Protein AF-A0A7W8JIN2-F1 (afdb_monomer)

Solvent-accessible surface area (backbone atoms only — not comparable to full-atom values): 6691 Å² total; per-residue (Å²): 111,58,74,78,51,90,98,34,70,50,82,86,83,80,68,86,78,48,49,77,40,53,88,78,81,80,54,72,40,82,50,73,76,66,61,50,74,51,78,45,79,50,92,79,25,33,39,38,48,55,34,50,24,69,40,42,78,65,46,36,69,31,57,34,29,38,58,51,68,66,68,71,42,90,82,52,66,54,78,45,64,57,35,76,51,54,79,79,43,100,54,50,90,50,47,51,73,54,73,44,74,36,71,86,81,83,127

Radius of gyration: 17.31 Å; Cα contacts (8 Å, |Δi|>4): 171; chains: 1; bounding box: 39×31×45 Å

Mean predicted aligned error: 5.85 Å

Sequence (107 aa):
MPKVEDNSYRGEIYTDQLVDEDYYGQGVFHGKLTAFSGYLRVNKSTVTTGIEGEDVVAHKKAEHYFSNQNFTNPKLTGVDIGDADRSAFKAPANTFSVTFTARENFQ

Structure (mmCIF, N/CA/C/O backbone):
data_AF-A0A7W8JIN2-F1
#
_entry.id   AF-A0A7W8JIN2-F1
#
loop_
_atom_site.group_PDB
_atom_site.id
_atom_site.type_symbol
_atom_site.label_atom_id
_atom_site.label_alt_id
_atom_site.label_comp_id
_atom_site.label_asym_id
_atom_site.label_entity_id
_atom_site.label_seq_id
_atom_site.pdbx_PDB_ins_code
_atom_site.Cartn_x
_atom_site.Cartn_y
_atom_site.Cartn_z
_atom_site.occupancy
_atom_site.B_iso_or_equiv
_atom_site.auth_seq_id
_atom_site.auth_comp_id
_atom_site.auth_asym_id
_atom_site.auth_atom_id
_atom_site.pdbx_PDB_model_num
ATOM 1 N N . MET A 1 1 ? 8.347 1.084 11.954 1.00 73.69 1 MET A N 1
ATOM 2 C CA . MET A 1 1 ? 8.044 -0.347 11.743 1.00 73.69 1 MET A CA 1
ATOM 3 C C . MET A 1 1 ? 9.342 -1.133 11.740 1.00 73.69 1 MET A C 1
ATOM 5 O O . MET A 1 1 ? 10.204 -0.801 10.927 1.00 73.69 1 MET A O 1
ATOM 9 N N . PRO A 1 2 ? 9.536 -2.102 12.649 1.00 86.38 2 PRO A N 1
ATOM 10 C CA . PRO A 1 2 ? 10.694 -2.990 12.602 1.00 86.38 2 PRO A CA 1
ATOM 11 C C . PRO A 1 2 ? 10.703 -3.840 11.324 1.00 86.38 2 PRO A C 1
ATOM 13 O O . PRO A 1 2 ? 9.657 -4.293 10.849 1.00 86.38 2 PRO A O 1
ATOM 16 N N . LYS A 1 3 ? 11.906 -4.058 10.782 1.00 89.88 3 LYS A N 1
ATOM 17 C CA . LYS A 1 3 ? 12.156 -5.071 9.752 1.00 89.88 3 LYS A CA 1
ATOM 18 C C . LYS A 1 3 ? 12.045 -6.448 10.410 1.00 89.88 3 LYS A C 1
ATOM 20 O O . LYS A 1 3 ? 12.654 -6.659 11.456 1.00 89.88 3 LYS A O 1
ATOM 25 N N . VAL A 1 4 ? 11.277 -7.354 9.813 1.00 91.69 4 VAL A N 1
ATOM 26 C CA . VAL A 1 4 ? 11.098 -8.731 10.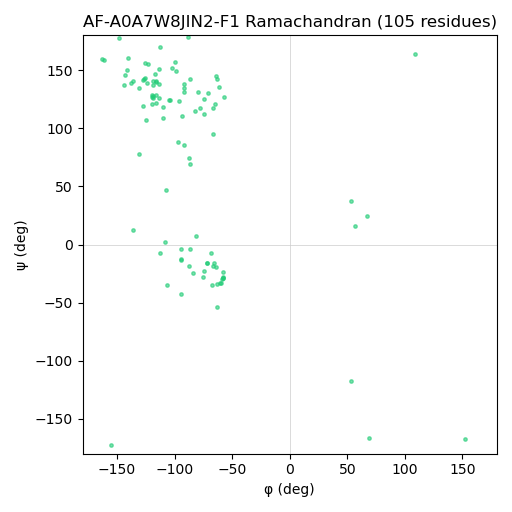314 1.00 91.69 4 VAL A CA 1
ATOM 27 C C . VAL A 1 4 ? 11.834 -9.753 9.452 1.00 91.69 4 VAL A C 1
ATOM 29 O O . VAL A 1 4 ? 12.393 -10.702 9.984 1.00 91.69 4 VAL A O 1
ATOM 32 N N . GLU A 1 5 ? 11.899 -9.513 8.143 1.00 90.94 5 GLU A N 1
ATOM 33 C CA . GLU A 1 5 ? 12.638 -10.311 7.158 1.00 90.94 5 GLU A CA 1
ATOM 34 C C . GLU A 1 5 ? 13.139 -9.384 6.041 1.00 90.94 5 GLU A C 1
ATOM 36 O O . GLU A 1 5 ? 12.865 -8.177 6.044 1.00 90.94 5 GLU A O 1
ATOM 41 N N . ASP A 1 6 ? 13.875 -9.916 5.067 1.00 90.12 6 ASP A N 1
ATOM 42 C CA . ASP A 1 6 ? 14.260 -9.140 3.889 1.00 90.12 6 ASP A CA 1
ATOM 43 C C . ASP A 1 6 ? 13.031 -8.577 3.165 1.00 90.12 6 ASP A C 1
ATOM 45 O O . ASP A 1 6 ? 12.074 -9.283 2.862 1.00 90.12 6 ASP A O 1
ATOM 49 N N . ASN A 1 7 ? 13.049 -7.257 2.947 1.00 88.38 7 ASN A N 1
ATOM 50 C CA . ASN A 1 7 ? 11.960 -6.467 2.361 1.00 88.38 7 ASN A CA 1
ATOM 51 C C . ASN A 1 7 ? 10.599 -6.565 3.079 1.00 88.38 7 ASN A C 1
ATOM 53 O O . ASN A 1 7 ? 9.593 -6.130 2.524 1.00 88.38 7 ASN A O 1
ATOM 57 N N . SER A 1 8 ? 10.565 -7.069 4.316 1.00 90.88 8 SER A N 1
ATOM 58 C CA . SER A 1 8 ? 9.336 -7.219 5.098 1.00 90.88 8 SER A CA 1
ATOM 59 C C . SER A 1 8 ? 9.396 -6.412 6.387 1.00 90.88 8 SER A C 1
ATOM 61 O O . SER A 1 8 ? 10.328 -6.532 7.188 1.00 90.88 8 SER A O 1
ATOM 63 N N . TYR A 1 9 ? 8.359 -5.612 6.608 1.00 90.31 9 TYR A N 1
ATOM 64 C CA . TYR A 1 9 ? 8.212 -4.740 7.767 1.00 90.31 9 TYR A CA 1
ATOM 65 C C . TYR A 1 9 ? 6.874 -5.020 8.435 1.00 90.31 9 TYR A C 1
ATOM 67 O O . TYR A 1 9 ? 5.880 -5.269 7.755 1.00 90.31 9 TYR A O 1
ATOM 75 N N . ARG A 1 10 ? 6.846 -4.972 9.767 1.00 90.62 10 ARG A N 1
ATOM 76 C CA . ARG A 1 10 ? 5.619 -5.173 10.542 1.00 90.62 10 ARG A CA 1
ATOM 77 C C . ARG A 1 10 ? 5.301 -3.931 11.362 1.00 90.62 10 ARG A C 1
ATOM 79 O O . ARG A 1 10 ? 6.197 -3.291 11.911 1.00 90.62 10 ARG A O 1
ATOM 86 N N . GLY A 1 11 ? 4.022 -3.600 11.442 1.00 87.75 11 GLY A N 1
ATOM 87 C CA . GLY A 1 11 ? 3.478 -2.662 12.414 1.00 87.75 11 GLY A CA 1
ATOM 88 C C . GLY A 1 11 ? 2.143 -3.178 12.920 1.00 87.75 11 GLY A C 1
ATOM 89 O O . GLY A 1 11 ? 1.527 -4.030 12.283 1.00 87.75 11 GLY A O 1
ATOM 90 N N . GLU A 1 12 ? 1.735 -2.667 14.070 1.00 88.75 12 GLU A N 1
ATOM 91 C CA . GLU A 1 12 ? 0.462 -2.982 14.707 1.00 88.75 12 GLU A CA 1
ATOM 92 C C . GLU A 1 12 ? -0.369 -1.705 14.761 1.00 88.75 12 GLU A C 1
ATOM 94 O O . GLU A 1 12 ? 0.171 -0.618 14.989 1.00 88.75 12 GLU A O 1
ATOM 99 N N . ILE A 1 13 ? -1.669 -1.842 14.521 1.00 83.81 13 ILE A N 1
ATOM 100 C CA . ILE A 1 13 ? -2.650 -0.775 14.693 1.00 83.81 13 ILE A CA 1
ATOM 101 C C . ILE A 1 13 ? -3.752 -1.290 15.613 1.00 83.81 13 ILE A C 1
ATOM 103 O O . ILE A 1 13 ? -4.120 -2.460 15.544 1.00 83.81 13 ILE A O 1
ATOM 107 N N . TYR A 1 14 ? -4.268 -0.407 16.458 1.00 84.06 14 TYR A N 1
ATOM 108 C CA . TYR A 1 14 ? -5.340 -0.697 17.401 1.00 84.06 14 TYR A CA 1
ATOM 109 C C . TYR A 1 14 ? -6.586 0.049 16.922 1.00 84.06 14 TYR A C 1
ATOM 111 O O . TYR A 1 14 ? -6.604 1.280 16.902 1.00 84.06 14 TYR A O 1
ATOM 119 N N . THR A 1 15 ? -7.580 -0.688 16.422 1.00 79.12 15 THR A N 1
ATOM 120 C CA . THR A 1 15 ? -8.826 -0.118 15.874 1.00 79.12 15 THR A CA 1
ATOM 121 C C . THR A 1 15 ? -9.953 -0.063 16.901 1.00 79.12 15 THR A C 1
ATOM 123 O O . THR A 1 15 ? -10.950 0.609 16.671 1.00 79.12 15 THR A O 1
ATOM 126 N N . ASP A 1 16 ? -9.791 -0.746 18.030 1.00 77.56 16 ASP A N 1
ATOM 127 C CA . ASP A 1 16 ? -10.708 -0.781 19.173 1.00 77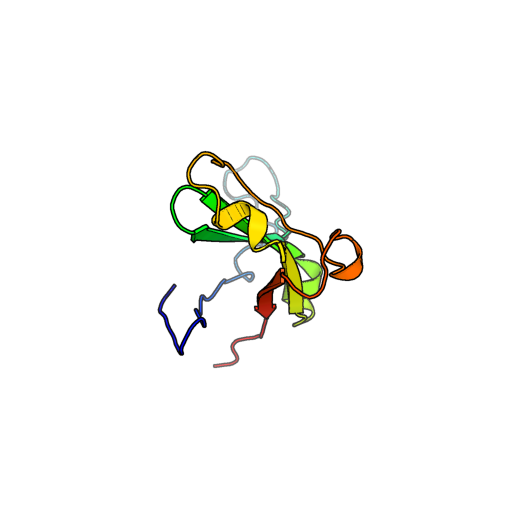.56 16 ASP A CA 1
ATOM 128 C C . ASP A 1 16 ? -10.841 0.567 19.896 1.00 77.56 16 ASP A C 1
ATOM 130 O O . ASP A 1 16 ? -11.803 0.771 20.627 1.00 77.56 16 ASP A O 1
ATOM 134 N N . GLN A 1 17 ? -9.918 1.504 19.664 1.00 72.62 17 GLN A N 1
ATOM 135 C CA . GLN A 1 17 ? -10.016 2.879 20.164 1.00 72.62 17 GLN A CA 1
ATOM 136 C C . GLN A 1 17 ? -10.810 3.821 19.245 1.00 72.62 17 GLN A C 1
ATOM 138 O O . GLN A 1 17 ? -11.016 4.979 19.596 1.00 72.62 17 GLN A O 1
ATOM 143 N N . LEU A 1 18 ? -11.262 3.356 18.075 1.00 77.06 18 LEU A N 1
ATOM 144 C CA . LEU A 1 18 ? -12.152 4.115 17.192 1.00 77.06 18 LEU A CA 1
ATOM 145 C C . LEU A 1 18 ? -13.606 3.867 17.611 1.00 77.06 18 LEU A C 1
ATOM 147 O O . LEU A 1 18 ? -14.345 3.171 16.919 1.00 77.06 18 LEU A O 1
ATOM 151 N N . VAL A 1 19 ? -13.986 4.383 18.780 1.00 76.19 19 VAL A N 1
ATOM 152 C CA . VAL A 1 19 ? -15.335 4.221 19.336 1.00 76.19 19 VAL A CA 1
ATOM 153 C C . VAL A 1 19 ? -16.176 5.474 19.149 1.00 76.19 19 VAL A C 1
ATOM 155 O O . VAL A 1 19 ? -15.665 6.593 19.094 1.00 76.19 19 VAL A O 1
ATOM 158 N N . ASP A 1 20 ? -17.485 5.253 19.073 1.00 81.12 20 ASP A N 1
ATOM 159 C CA . ASP A 1 20 ? -18.491 6.304 19.092 1.00 81.12 20 ASP A CA 1
ATOM 160 C C . ASP A 1 20 ? -18.504 6.984 20.466 1.00 81.12 20 ASP A C 1
ATOM 162 O O . ASP A 1 20 ? -19.148 6.502 21.399 1.00 81.12 20 ASP A O 1
ATOM 166 N N . GLU A 1 21 ? -17.782 8.095 20.611 1.00 76.81 21 GLU A N 1
ATOM 167 C CA . GLU A 1 21 ? -17.659 8.800 21.890 1.00 76.81 21 GLU A CA 1
ATOM 168 C C . GLU A 1 21 ? -17.628 10.323 21.715 1.00 76.81 21 GLU A C 1
ATOM 170 O O . GLU A 1 21 ? -17.110 10.862 20.735 1.00 76.81 21 GLU A O 1
ATOM 175 N N . ASP A 1 22 ? -18.204 11.042 22.680 1.00 79.19 22 ASP A N 1
ATOM 176 C CA . ASP A 1 22 ? -18.130 12.501 22.753 1.00 79.19 22 ASP A CA 1
ATOM 177 C C . ASP A 1 22 ? -16.864 12.934 23.509 1.00 79.19 22 ASP A C 1
ATOM 1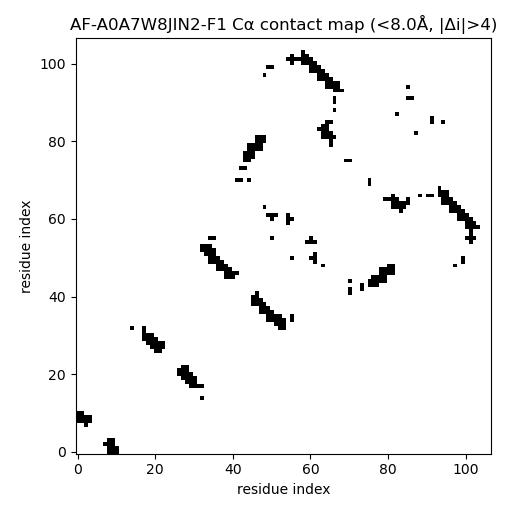79 O O . ASP A 1 22 ? -16.907 13.353 24.667 1.00 79.19 22 ASP A O 1
ATOM 183 N N . TYR A 1 23 ? -15.712 12.806 22.845 1.00 73.31 23 TYR A N 1
ATOM 184 C CA . TYR A 1 23 ? -14.391 13.043 23.442 1.00 73.31 23 TYR A CA 1
ATOM 185 C C . TYR A 1 23 ? -14.191 14.456 24.019 1.00 73.31 23 TYR A C 1
ATOM 187 O O . TYR A 1 23 ? -13.334 14.648 24.882 1.00 73.31 23 TYR A O 1
ATOM 195 N N . TYR A 1 24 ? -14.945 15.455 23.544 1.00 80.31 24 TYR A N 1
ATOM 196 C CA . TYR A 1 24 ? -14.716 16.870 23.874 1.00 80.31 24 TYR A CA 1
ATOM 197 C C . TYR A 1 24 ? -15.991 17.664 24.207 1.00 80.31 24 TYR A C 1
ATOM 199 O O . TYR A 1 24 ? -15.940 18.895 24.256 1.00 80.31 24 TYR A O 1
ATOM 207 N N . GLY A 1 25 ? -17.132 17.003 24.426 1.00 78.75 25 GLY A N 1
ATOM 208 C CA . GLY A 1 25 ? -18.424 17.674 24.629 1.00 78.75 25 GLY A CA 1
ATOM 209 C C . GLY A 1 25 ? -18.938 18.397 23.376 1.00 78.75 25 GLY A C 1
ATOM 210 O O . GLY A 1 25 ? -19.660 19.388 23.485 1.00 78.75 25 GLY A O 1
ATOM 211 N N . GLN A 1 26 ? -18.494 17.962 22.193 1.00 81.75 26 GLN A N 1
ATOM 212 C CA . GLN A 1 26 ? -18.787 18.552 20.878 1.00 81.75 26 GLN A CA 1
ATOM 213 C C . GLN A 1 26 ? -19.749 17.669 20.057 1.00 81.75 26 GLN A C 1
ATOM 215 O O . GLN A 1 26 ? -20.072 18.010 18.918 1.00 81.75 26 GLN A O 1
ATOM 220 N N . GLY A 1 27 ? -20.220 16.556 20.629 1.00 81.38 27 GLY A N 1
ATOM 221 C CA . GLY A 1 27 ? -21.041 15.549 19.962 1.00 81.38 27 GLY A CA 1
ATOM 222 C C . GLY A 1 27 ? -20.282 14.245 19.707 1.00 81.38 27 GLY A C 1
ATOM 223 O O . GLY A 1 27 ? -19.057 14.191 19.773 1.00 81.38 27 GLY A O 1
ATOM 224 N N . VAL A 1 28 ? -21.031 13.176 19.421 1.00 84.69 28 VAL A N 1
ATOM 225 C CA . VAL A 1 28 ? -20.480 11.826 19.223 1.00 84.69 28 VAL A CA 1
ATOM 226 C C . VAL A 1 28 ? -19.586 11.790 17.980 1.00 84.69 28 VAL A C 1
ATOM 228 O O . VAL A 1 28 ? -20.038 12.074 16.867 1.00 84.69 28 VAL A O 1
ATOM 231 N N . PHE A 1 29 ? -18.318 11.423 18.161 1.00 83.31 29 PHE A N 1
ATOM 232 C CA . PHE A 1 29 ? -17.406 11.131 17.063 1.00 83.31 29 PHE A CA 1
ATOM 233 C C . PHE A 1 29 ? -17.625 9.701 16.576 1.00 83.31 29 PHE A C 1
ATOM 235 O O . PHE A 1 29 ? -17.326 8.769 17.305 1.00 83.31 29 PHE A O 1
ATOM 242 N N 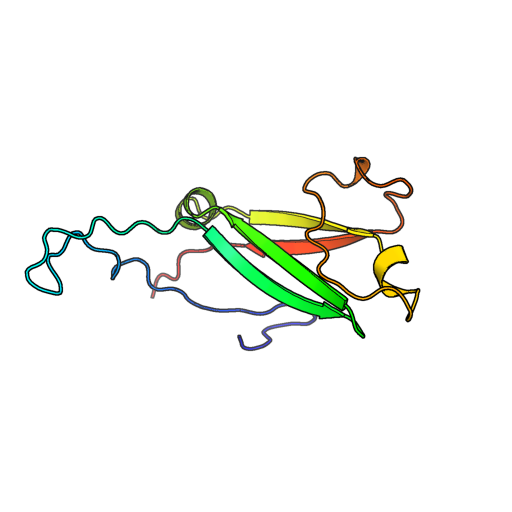. HIS A 1 30 ? -18.080 9.525 15.335 1.00 82.75 30 HIS A N 1
ATOM 243 C CA . HIS A 1 30 ? -18.224 8.205 14.715 1.00 82.75 30 HIS A CA 1
ATOM 244 C C . HIS A 1 30 ? -16.955 7.809 13.943 1.00 82.75 30 HIS A C 1
ATOM 246 O O . HIS A 1 30 ? -16.831 8.068 12.742 1.00 82.75 30 HIS A O 1
ATOM 252 N N . GLY A 1 31 ? -15.977 7.229 14.640 1.00 79.56 31 GLY A N 1
ATOM 253 C CA . GLY A 1 31 ? -14.683 6.853 14.066 1.00 79.56 31 GLY A CA 1
ATOM 254 C C . GLY A 1 31 ? -14.717 5.543 13.278 1.00 79.56 31 GLY A C 1
ATOM 255 O O . GLY A 1 31 ? -15.159 4.520 13.782 1.00 79.56 31 GLY A O 1
ATOM 256 N N . LYS A 1 32 ? -14.172 5.531 12.055 1.00 85.44 32 LYS A N 1
ATOM 257 C CA . LYS A 1 32 ? -13.912 4.297 11.289 1.00 85.44 32 LYS A CA 1
ATOM 258 C C . LYS A 1 32 ? -12.531 4.364 10.641 1.00 85.44 32 LYS A C 1
ATOM 260 O O . LYS A 1 32 ? -12.142 5.406 10.115 1.00 85.44 32 LYS A O 1
ATOM 265 N N . LEU A 1 33 ? -11.809 3.240 10.627 1.00 87.56 33 LEU A N 1
ATOM 266 C CA . LEU A 1 33 ? -10.593 3.100 9.824 1.00 87.56 33 LEU A CA 1
ATOM 267 C C . LEU A 1 33 ? -10.963 3.141 8.336 1.00 87.56 33 LEU A C 1
ATOM 269 O O . LEU A 1 33 ? -11.678 2.266 7.847 1.00 87.56 33 LEU A O 1
ATOM 273 N N . THR A 1 34 ? -10.469 4.146 7.616 1.00 90.88 34 THR A N 1
ATOM 274 C CA . THR A 1 34 ? -10.748 4.320 6.183 1.00 90.88 34 THR A CA 1
ATOM 275 C C . THR A 1 34 ? -9.680 3.695 5.301 1.00 90.88 34 THR A C 1
ATOM 277 O O . THR A 1 34 ? -10.030 3.020 4.345 1.00 90.88 34 THR A O 1
ATOM 280 N N . ALA A 1 35 ? -8.400 3.863 5.634 1.00 91.88 35 ALA A N 1
ATOM 281 C CA . ALA A 1 35 ? -7.283 3.244 4.931 1.00 91.88 35 ALA A CA 1
ATOM 282 C C . ALA A 1 35 ? -6.021 3.243 5.802 1.00 91.88 35 ALA A C 1
ATOM 284 O O . ALA A 1 35 ? -5.858 4.072 6.700 1.00 91.88 35 ALA A O 1
ATOM 285 N N . PHE A 1 36 ? -5.091 2.347 5.485 1.00 91.44 36 PHE A N 1
ATOM 286 C CA . PHE A 1 36 ? -3.729 2.369 6.004 1.00 91.44 36 PHE A CA 1
ATOM 287 C C . PHE A 1 36 ? -2.750 2.587 4.850 1.00 91.44 36 PHE A C 1
ATOM 289 O O . PHE A 1 36 ? -2.723 1.792 3.917 1.00 91.44 36 PHE A O 1
ATOM 296 N N . SER A 1 37 ? -1.939 3.647 4.908 1.00 91.56 37 SER A N 1
ATOM 297 C CA . SER A 1 37 ? -0.952 3.979 3.869 1.00 91.56 37 SER A CA 1
ATOM 298 C C . SER A 1 37 ? 0.475 3.91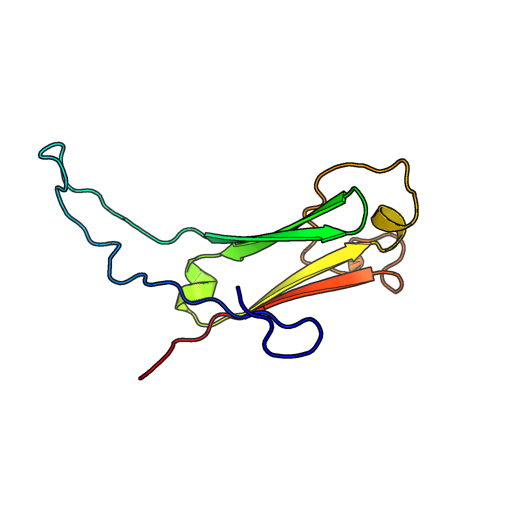2 4.403 1.00 91.56 37 SER A C 1
ATOM 300 O O . SER A 1 37 ? 0.764 4.365 5.510 1.00 91.56 37 SER A O 1
ATOM 302 N N . GLY A 1 38 ? 1.386 3.385 3.591 1.00 89.38 38 GLY A N 1
ATOM 303 C CA . GLY A 1 38 ? 2.822 3.412 3.833 1.00 89.38 38 GLY A CA 1
ATOM 304 C C . GLY A 1 38 ? 3.554 4.274 2.810 1.00 89.38 38 GLY A C 1
ATOM 305 O O . GLY A 1 38 ? 3.150 4.399 1.654 1.00 89.38 38 GLY A O 1
ATOM 306 N N . TYR A 1 39 ? 4.671 4.847 3.253 1.00 91.25 39 TYR A N 1
ATOM 307 C CA . TYR A 1 39 ? 5.575 5.641 2.429 1.00 91.25 39 TYR A CA 1
ATOM 308 C C . TYR A 1 39 ? 6.951 4.984 2.437 1.00 91.25 39 TYR A C 1
ATOM 310 O O . TYR A 1 39 ? 7.559 4.818 3.496 1.00 91.25 39 TYR A O 1
ATOM 318 N N . LEU A 1 40 ? 7.453 4.620 1.260 1.00 88.62 40 LEU A N 1
ATOM 319 C CA . LEU A 1 40 ? 8.776 4.034 1.081 1.00 88.62 40 LEU A CA 1
ATOM 320 C C . LEU A 1 40 ? 9.657 4.997 0.290 1.00 88.62 40 LEU A C 1
ATOM 322 O O . LEU A 1 40 ? 9.224 5.606 -0.685 1.00 88.62 40 LEU A O 1
ATOM 326 N N . ARG A 1 41 ? 10.916 5.140 0.700 1.00 88.31 41 ARG A N 1
ATOM 327 C CA . ARG A 1 41 ? 11.893 5.980 0.002 1.00 88.31 41 ARG A CA 1
ATOM 328 C C . ARG A 1 41 ? 12.722 5.109 -0.938 1.00 88.31 41 ARG A C 1
ATOM 330 O O . ARG A 1 41 ? 13.374 4.174 -0.483 1.00 88.31 41 ARG A O 1
ATOM 337 N N . VAL A 1 42 ? 12.742 5.448 -2.224 1.00 84.81 42 VAL A N 1
ATOM 338 C CA . VAL A 1 42 ? 13.598 4.802 -3.228 1.00 84.81 42 VAL A CA 1
ATOM 339 C C . VAL A 1 42 ? 14.422 5.893 -3.903 1.00 84.81 42 VAL A C 1
ATOM 341 O O . VAL A 1 42 ? 13.899 6.705 -4.667 1.00 84.81 42 VAL A O 1
ATOM 344 N N . ASN A 1 43 ? 15.721 5.950 -3.600 1.00 83.25 43 ASN A N 1
ATOM 345 C CA . ASN A 1 43 ? 16.602 7.049 -4.007 1.00 83.25 43 ASN A CA 1
ATOM 346 C C . ASN A 1 43 ? 16.027 8.425 -3.593 1.00 83.25 43 ASN A C 1
ATOM 348 O O . ASN A 1 43 ? 15.869 8.713 -2.405 1.00 83.25 43 ASN A O 1
ATOM 352 N N . LYS A 1 44 ? 15.719 9.291 -4.570 1.00 83.75 44 LYS A N 1
ATOM 353 C CA . LYS A 1 44 ? 15.114 10.619 -4.359 1.00 83.75 44 LYS A CA 1
ATOM 354 C C . LYS A 1 44 ? 13.584 10.620 -4.476 1.00 83.75 44 LYS A C 1
ATOM 356 O O . LYS A 1 44 ? 12.965 11.655 -4.215 1.00 83.75 44 LYS A O 1
ATOM 361 N N . SER A 1 45 ? 12.992 9.485 -4.827 1.00 86.12 45 SER A N 1
ATOM 362 C CA . SER A 1 45 ? 11.555 9.315 -5.025 1.00 86.12 45 SER A CA 1
ATOM 363 C C . SER A 1 45 ? 10.905 8.684 -3.798 1.00 86.12 45 SER A C 1
ATOM 365 O O . SER A 1 45 ? 11.558 8.026 -2.982 1.00 86.12 45 SER A O 1
ATOM 367 N N . THR A 1 46 ? 9.604 8.906 -3.664 1.00 90.06 46 THR A N 1
ATOM 368 C CA . THR A 1 46 ? 8.773 8.281 -2.641 1.00 90.06 46 THR A CA 1
ATOM 369 C C . THR A 1 46 ? 7.741 7.408 -3.335 1.00 90.06 46 THR A C 1
ATOM 371 O O . THR A 1 46 ? 7.048 7.863 -4.235 1.00 90.06 46 THR A O 1
ATOM 374 N N . VAL A 1 47 ? 7.642 6.160 -2.910 1.00 91.31 47 VAL A N 1
ATOM 375 C CA . VAL A 1 47 ? 6.528 5.273 -3.225 1.00 91.31 47 VAL A CA 1
ATOM 376 C C . VAL A 1 47 ? 5.495 5.429 -2.118 1.00 91.31 47 VAL A C 1
ATOM 378 O O . VAL A 1 47 ? 5.852 5.378 -0.939 1.00 91.31 47 VAL A O 1
ATOM 381 N N . THR A 1 48 ? 4.233 5.624 -2.477 1.00 92.12 48 THR A N 1
ATOM 382 C CA . THR A 1 48 ? 3.115 5.577 -1.536 1.00 92.12 48 THR A CA 1
ATOM 383 C C . THR A 1 48 ? 2.092 4.561 -2.010 1.00 92.12 48 THR A C 1
ATOM 385 O O . THR A 1 48 ? 1.851 4.404 -3.199 1.00 92.12 48 THR A O 1
ATOM 388 N N . THR A 1 49 ? 1.556 3.802 -1.074 1.00 92.69 49 THR A N 1
ATOM 389 C CA . THR A 1 49 ? 0.612 2.716 -1.334 1.00 92.69 49 THR A CA 1
ATOM 390 C C . THR A 1 49 ? -0.078 2.388 -0.023 1.00 92.69 49 THR A C 1
ATOM 392 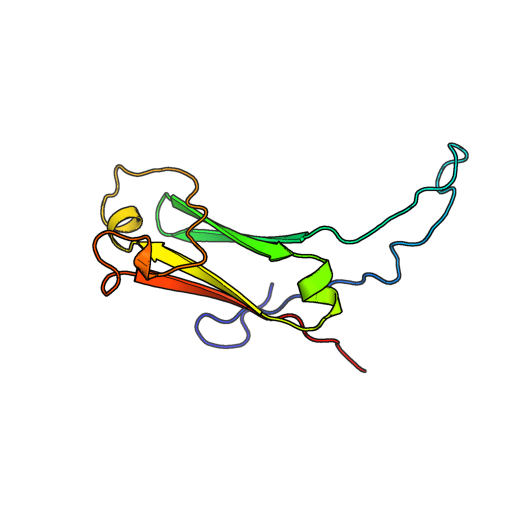O O . THR A 1 49 ? 0.433 2.725 1.049 1.00 92.69 49 THR A O 1
ATOM 395 N N . GLY A 1 50 ? -1.238 1.753 -0.093 1.00 93.19 50 GLY A N 1
ATOM 396 C CA . GLY A 1 50 ? -1.992 1.402 1.089 1.00 93.19 50 GLY A CA 1
ATOM 397 C C . GLY A 1 50 ? -2.920 0.224 0.881 1.00 93.19 50 GLY A C 1
ATOM 398 O O . GLY A 1 50 ? -2.900 -0.447 -0.149 1.00 93.19 50 GLY A O 1
ATOM 399 N N . ILE A 1 51 ? -3.721 -0.004 1.909 1.00 94.38 51 ILE A N 1
ATOM 400 C CA . ILE A 1 51 ? -4.808 -0.969 1.962 1.00 94.38 51 ILE A CA 1
ATOM 401 C C . ILE A 1 51 ? -6.046 -0.254 2.502 1.00 94.38 51 ILE A C 1
ATOM 403 O O . ILE A 1 51 ? -5.960 0.509 3.470 1.00 94.38 51 ILE A O 1
ATOM 407 N N . GLU A 1 52 ? -7.187 -0.483 1.861 1.00 94.12 52 GLU A N 1
ATOM 408 C CA . GLU A 1 52 ? -8.469 0.071 2.292 1.00 94.12 52 GLU A CA 1
ATOM 409 C C . GLU A 1 52 ? -8.860 -0.490 3.663 1.00 94.12 52 GLU A C 1
ATOM 411 O O . GLU A 1 52 ? -8.593 -1.649 3.980 1.00 94.12 52 GLU A O 1
ATOM 416 N N . GLY A 1 53 ? -9.515 0.316 4.496 1.00 92.38 53 GLY A N 1
ATOM 417 C CA . GLY A 1 53 ? -9.855 -0.055 5.872 1.00 92.38 53 GLY A CA 1
ATOM 418 C C . GLY A 1 53 ? -10.757 -1.286 5.951 1.00 92.38 53 GLY A C 1
ATOM 419 O O . GLY A 1 53 ? -10.603 -2.114 6.845 1.00 92.38 53 GLY A O 1
ATOM 420 N N . GLU A 1 54 ? -11.642 -1.466 4.973 1.00 91.88 54 GLU A N 1
ATOM 421 C CA . GLU A 1 54 ? -12.495 -2.657 4.874 1.00 91.88 54 GLU A CA 1
ATOM 422 C C . GLU A 1 54 ? -11.686 -3.917 4.562 1.00 91.88 54 GLU A C 1
ATOM 424 O O . GLU A 1 54 ? -11.976 -4.989 5.088 1.00 91.88 54 GLU A O 1
ATOM 429 N N . ASP A 1 55 ? -10.629 -3.783 3.763 1.00 93.19 55 ASP A N 1
ATOM 430 C CA . ASP A 1 55 ? -9.707 -4.872 3.461 1.00 93.19 55 ASP A CA 1
ATOM 431 C C . ASP A 1 55 ? -8.766 -5.164 4.632 1.00 93.19 55 ASP A C 1
ATOM 433 O O . ASP A 1 55 ? -8.375 -6.315 4.820 1.00 93.19 55 ASP A O 1
ATOM 437 N N . VAL A 1 56 ? -8.459 -4.164 5.466 1.00 91.00 56 VAL A N 1
ATOM 438 C CA . VAL A 1 56 ? -7.762 -4.383 6.740 1.00 91.00 56 VAL A CA 1
ATOM 439 C C . VAL A 1 56 ? -8.607 -5.246 7.672 1.00 91.00 56 VAL A C 1
ATOM 441 O O . VAL A 1 56 ? -8.133 -6.288 8.125 1.00 91.00 56 VAL A O 1
ATOM 444 N N . VAL A 1 57 ? -9.860 -4.845 7.912 1.00 87.56 57 VAL A N 1
ATOM 445 C CA . VAL A 1 57 ? -10.800 -5.569 8.789 1.00 87.56 57 VAL A CA 1
ATOM 446 C C . VAL A 1 57 ? -11.119 -6.960 8.238 1.00 87.56 57 VAL A C 1
ATOM 448 O O . VAL A 1 57 ? -11.275 -7.911 8.992 1.00 87.56 57 VAL A O 1
ATOM 451 N N . ALA A 1 58 ? -11.169 -7.114 6.914 1.00 90.44 58 ALA A N 1
ATOM 452 C CA . ALA A 1 58 ? -11.382 -8.407 6.269 1.00 90.44 58 ALA A CA 1
ATOM 453 C C . ALA A 1 58 ? -10.104 -9.266 6.143 1.00 90.44 58 ALA A C 1
ATOM 455 O O . ALA A 1 58 ? -10.139 -10.297 5.468 1.00 90.44 58 ALA A O 1
ATOM 456 N N . HIS A 1 59 ? -8.980 -8.851 6.742 1.00 90.81 59 HIS A N 1
ATOM 457 C CA . HIS A 1 59 ? -7.678 -9.539 6.690 1.00 90.81 59 HIS A CA 1
ATOM 458 C C . HIS A 1 59 ? -7.196 -9.851 5.272 1.00 90.81 59 HIS A C 1
ATOM 460 O O . HIS A 1 59 ? -6.622 -10.909 4.989 1.00 90.81 59 HIS A O 1
ATOM 466 N N . LYS A 1 60 ? -7.459 -8.929 4.349 1.00 93.06 60 LYS A N 1
ATOM 467 C CA . LYS A 1 60 ? -7.037 -9.048 2.961 1.00 93.06 60 LYS A CA 1
ATOM 468 C C . LYS A 1 60 ? -5.642 -8.468 2.760 1.00 93.06 60 LYS A C 1
ATOM 470 O O . LYS A 1 60 ? -4.963 -7.980 3.669 1.00 93.06 60 LYS A O 1
ATOM 475 N N . LYS A 1 61 ? -5.203 -8.573 1.512 1.00 94.38 61 LYS A N 1
ATOM 476 C CA . LYS A 1 61 ? -3.976 -7.976 1.010 1.00 94.38 61 LYS A CA 1
ATOM 477 C C . LYS A 1 61 ? -4.298 -6.957 -0.073 1.00 94.38 61 LYS A C 1
ATOM 479 O O . LYS A 1 61 ? -5.217 -7.179 -0.857 1.00 94.38 61 LYS A O 1
ATOM 484 N N . ALA A 1 62 ? -3.488 -5.913 -0.146 1.00 95.31 62 ALA A N 1
ATOM 485 C CA . ALA A 1 62 ? -3.460 -4.981 -1.263 1.00 95.31 62 ALA A CA 1
ATOM 486 C C . ALA A 1 62 ? -2.066 -5.032 -1.886 1.00 95.31 62 ALA A C 1
ATOM 488 O O . ALA A 1 62 ? -1.066 -4.922 -1.175 1.00 95.31 62 ALA A O 1
ATOM 489 N N . GLU A 1 63 ? -1.992 -5.241 -3.196 1.00 96.31 63 GLU A N 1
ATOM 490 C CA . GLU A 1 63 ? -0.740 -5.234 -3.946 1.00 96.31 63 GLU A CA 1
ATOM 491 C C . GLU A 1 63 ? -0.801 -4.118 -4.983 1.00 96.31 63 GLU A C 1
ATOM 493 O O . GLU A 1 63 ? -1.730 -4.063 -5.785 1.00 96.31 63 GLU A O 1
ATOM 498 N N . HIS A 1 64 ? 0.205 -3.248 -4.966 1.00 96.50 64 HIS A N 1
ATOM 499 C CA . HIS A 1 64 ? 0.381 -2.215 -5.977 1.00 96.50 64 HIS A CA 1
ATOM 500 C C . HIS A 1 64 ? 1.707 -2.432 -6.698 1.00 96.50 64 HIS A C 1
ATOM 502 O O . HIS A 1 64 ? 2.728 -2.747 -6.076 1.00 96.50 64 HIS A O 1
ATOM 508 N N . TYR A 1 65 ? 1.680 -2.277 -8.016 1.00 96.88 65 TYR A N 1
ATOM 509 C CA . TYR A 1 65 ? 2.820 -2.409 -8.908 1.00 96.88 65 TYR A CA 1
ATOM 510 C C . TYR A 1 65 ? 3.395 -1.041 -9.258 1.00 96.88 65 TYR A C 1
ATOM 512 O O . TYR A 1 65 ? 2.681 -0.046 -9.347 1.00 96.88 65 TYR A O 1
ATOM 520 N N . PHE A 1 66 ? 4.703 -1.009 -9.487 1.00 94.75 66 PHE A N 1
ATOM 521 C CA . PHE A 1 66 ? 5.467 0.201 -9.760 1.00 94.75 66 PHE A CA 1
ATOM 522 C C . PHE A 1 66 ? 6.466 -0.061 -10.879 1.00 94.75 66 PHE A C 1
ATOM 524 O O . PHE A 1 66 ? 7.134 -1.097 -10.901 1.00 94.75 66 PHE A O 1
ATOM 531 N N . SER A 1 67 ? 6.620 0.892 -11.795 1.00 93.31 67 SER A N 1
ATOM 532 C CA . SER A 1 67 ? 7.606 0.790 -12.873 1.00 93.31 67 SER A CA 1
ATOM 533 C C . SER A 1 67 ? 9.017 1.037 -12.345 1.00 93.31 67 SER A C 1
ATOM 535 O O . SER A 1 67 ? 9.306 2.113 -11.822 1.00 93.31 67 SER A O 1
ATOM 537 N N . ASN A 1 68 ? 9.947 0.104 -12.579 1.00 92.06 68 ASN A N 1
ATOM 538 C CA . ASN A 1 68 ? 11.363 0.318 -12.247 1.00 92.06 68 ASN A CA 1
ATOM 539 C C . ASN A 1 68 ? 11.935 1.560 -12.951 1.00 92.06 68 ASN A C 1
ATOM 541 O O . ASN A 1 68 ? 12.834 2.220 -12.429 1.00 92.06 68 ASN A O 1
ATOM 545 N N . GLN A 1 69 ? 11.402 1.917 -14.126 1.00 88.12 69 GLN A N 1
ATOM 546 C CA . GLN A 1 69 ? 11.882 3.063 -14.902 1.00 88.12 69 GLN A CA 1
ATOM 547 C C . GLN A 1 69 ? 11.767 4.380 -14.122 1.00 88.12 69 GLN A C 1
ATOM 549 O O . GLN A 1 69 ? 12.665 5.218 -14.233 1.00 88.12 69 GLN A O 1
ATOM 554 N N . ASN A 1 70 ? 10.751 4.518 -13.262 1.00 85.00 70 ASN A N 1
ATOM 555 C CA . ASN A 1 70 ? 10.524 5.713 -12.442 1.00 85.00 70 ASN A CA 1
ATOM 556 C C . ASN A 1 70 ? 11.654 5.966 -11.426 1.00 85.00 70 ASN A C 1
ATOM 558 O O . ASN A 1 70 ? 11.828 7.093 -10.967 1.00 85.00 70 ASN A O 1
ATOM 562 N N . PHE A 1 71 ? 12.459 4.943 -11.117 1.00 85.94 71 PHE A N 1
ATOM 563 C CA . PHE A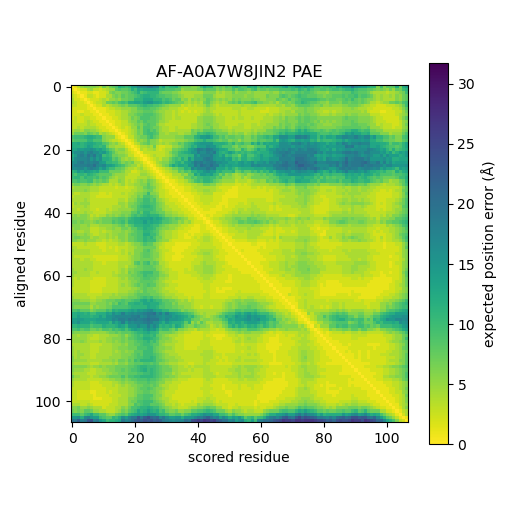 1 71 ? 13.507 4.995 -10.091 1.00 85.94 71 PHE A CA 1
ATOM 564 C C . PHE A 1 71 ? 14.931 4.903 -10.651 1.00 85.94 71 PHE A C 1
ATOM 566 O O .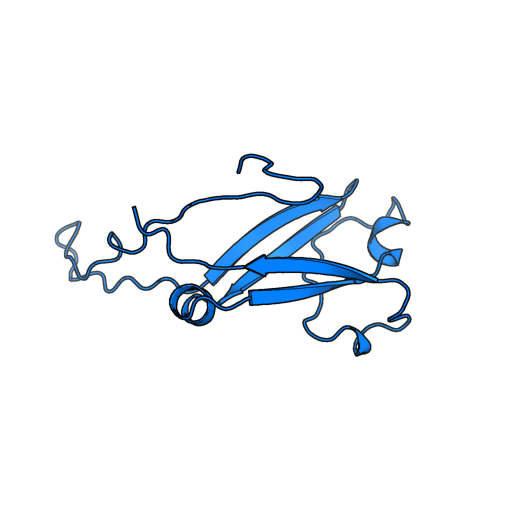 PHE A 1 71 ? 15.896 5.099 -9.911 1.00 85.94 71 PHE A O 1
ATOM 573 N N . THR A 1 72 ? 15.071 4.642 -11.955 1.00 83.88 72 THR A N 1
ATOM 574 C CA . THR A 1 72 ? 16.375 4.609 -12.647 1.00 83.88 72 THR A CA 1
ATOM 575 C C . THR A 1 72 ? 16.860 5.987 -13.091 1.00 83.88 72 THR A C 1
ATOM 577 O O . THR A 1 72 ? 18.064 6.197 -13.229 1.00 83.88 72 THR A O 1
ATOM 580 N N . ASN A 1 73 ? 15.952 6.945 -13.298 1.00 79.06 73 ASN A N 1
ATOM 581 C CA . ASN A 1 73 ? 16.317 8.299 -13.694 1.00 79.06 73 ASN A CA 1
ATOM 582 C C . ASN A 1 73 ? 16.461 9.202 -12.453 1.00 79.06 73 ASN A C 1
ATOM 584 O O . ASN A 1 73 ? 15.452 9.573 -11.857 1.00 79.06 73 ASN A O 1
ATOM 588 N N . PRO A 1 74 ? 17.678 9.647 -12.089 1.00 72.81 74 PRO A N 1
ATOM 589 C CA . PRO A 1 74 ? 17.913 10.453 -10.886 1.00 72.81 74 PRO A CA 1
ATOM 590 C C . PRO A 1 74 ? 17.312 11.867 -10.950 1.00 72.81 74 PRO A C 1
ATOM 592 O O . PRO A 1 74 ? 17.363 12.592 -9.953 1.00 72.81 74 PRO A O 1
ATOM 595 N N . LYS A 1 75 ? 16.789 12.280 -12.114 1.00 75.38 75 LYS A N 1
ATOM 596 C CA . LYS A 1 75 ? 16.059 13.542 -12.303 1.00 75.38 75 LYS A CA 1
ATOM 597 C C . LYS A 1 75 ? 14.566 13.413 -12.007 1.00 75.38 75 LYS A C 1
ATOM 599 O O . LYS A 1 75 ? 13.916 14.436 -11.818 1.00 75.38 75 LYS A O 1
ATOM 604 N N . LEU A 1 76 ? 14.022 12.194 -11.990 1.00 70.12 76 LEU A N 1
ATOM 605 C CA . LEU A 1 76 ? 12.646 11.968 -11.573 1.00 70.12 76 LEU A CA 1
ATOM 606 C C . LEU A 1 76 ? 12.600 12.021 -10.048 1.00 70.12 76 LEU A C 1
ATOM 608 O O . LEU A 1 76 ? 13.246 11.243 -9.351 1.00 70.12 76 LEU A O 1
ATOM 612 N N . THR A 1 77 ? 11.855 12.996 -9.546 1.00 75.94 77 THR A N 1
ATOM 613 C CA . THR A 1 77 ? 11.562 13.188 -8.129 1.00 75.94 77 THR A CA 1
ATOM 614 C C . THR A 1 77 ? 10.058 13.310 -7.982 1.00 75.94 77 THR A C 1
ATOM 616 O O . THR A 1 77 ? 9.424 13.959 -8.812 1.00 75.94 77 THR A O 1
ATOM 619 N N . GLY A 1 78 ? 9.489 12.741 -6.927 1.00 84.38 78 GLY A N 1
ATOM 620 C CA . GLY A 1 78 ? 8.060 12.859 -6.669 1.00 84.38 78 GLY A CA 1
ATOM 621 C C . GLY A 1 78 ? 7.514 11.676 -5.894 1.00 84.38 78 GLY A C 1
ATOM 622 O O . GLY A 1 78 ? 8.275 10.877 -5.337 1.00 84.38 78 GLY A O 1
ATOM 623 N N . VAL A 1 79 ? 6.187 11.615 -5.865 1.00 87.50 79 VAL A N 1
ATOM 624 C CA . VAL A 1 79 ? 5.411 10.534 -5.266 1.00 87.50 79 VAL A CA 1
ATOM 625 C C . VAL A 1 79 ? 4.874 9.654 -6.390 1.00 87.50 79 VAL A C 1
ATOM 627 O O . VAL A 1 79 ? 4.221 10.157 -7.301 1.00 87.50 79 VAL A O 1
ATOM 630 N N . ASP A 1 80 ? 5.169 8.362 -6.325 1.00 91.69 80 ASP A N 1
ATOM 631 C CA . ASP A 1 80 ? 4.587 7.331 -7.180 1.00 91.69 80 ASP A CA 1
ATOM 632 C C . ASP A 1 80 ? 3.563 6.541 -6.357 1.00 91.69 80 ASP A C 1
ATOM 634 O O . ASP A 1 80 ? 3.900 6.045 -5.279 1.00 91.69 80 ASP A O 1
ATOM 638 N N . ILE A 1 81 ? 2.322 6.475 -6.842 1.00 92.19 81 ILE A N 1
ATOM 639 C CA . ILE A 1 81 ? 1.207 5.771 -6.186 1.00 92.19 81 ILE A CA 1
ATOM 640 C C . ILE A 1 81 ? 1.030 4.335 -6.705 1.00 92.19 81 ILE A C 1
ATOM 642 O O . ILE A 1 81 ? 0.320 3.544 -6.091 1.00 92.19 81 ILE A O 1
ATOM 646 N N . GLY A 1 82 ? 1.701 3.992 -7.811 1.00 93.75 82 GLY A N 1
ATOM 647 C CA . GLY A 1 82 ? 1.580 2.690 -8.458 1.00 93.75 82 GLY A CA 1
ATOM 648 C C . GLY A 1 82 ? 0.221 2.454 -9.118 1.00 93.75 82 GLY A C 1
ATOM 649 O O . GLY A 1 82 ? -0.562 3.379 -9.325 1.00 93.75 82 GLY A O 1
ATOM 650 N N . ASP A 1 83 ? -0.030 1.195 -9.469 1.00 96.00 83 ASP A N 1
ATOM 651 C CA . ASP A 1 83 ? -1.308 0.719 -10.007 1.00 96.00 83 ASP A CA 1
ATOM 652 C C . ASP A 1 83 ? -1.628 -0.676 -9.448 1.00 96.00 83 ASP A C 1
ATOM 654 O O . ASP A 1 83 ? -0.718 -1.454 -9.149 1.00 96.00 83 ASP A O 1
ATOM 658 N N . ALA A 1 84 ? -2.910 -1.003 -9.299 1.00 95.50 84 ALA A N 1
ATOM 659 C CA . ALA A 1 84 ? -3.356 -2.319 -8.846 1.00 95.50 84 ALA A CA 1
ATOM 660 C C . ALA A 1 84 ? -3.203 -3.395 -9.935 1.00 95.50 84 ALA A C 1
ATOM 662 O O . ALA A 1 84 ? -3.099 -4.580 -9.617 1.00 95.50 84 ALA A O 1
ATOM 663 N N . ASP A 1 85 ? -3.155 -3.003 -11.213 1.00 96.19 85 ASP A N 1
ATOM 664 C CA . ASP A 1 85 ? -2.947 -3.920 -12.329 1.00 96.19 85 ASP A CA 1
ATOM 665 C C . ASP A 1 85 ? -1.568 -3.725 -12.968 1.00 96.19 85 ASP A C 1
ATOM 667 O O . ASP A 1 85 ? -1.239 -2.695 -13.559 1.00 96.19 85 ASP A O 1
ATOM 671 N N . ARG A 1 86 ? -0.752 -4.782 -12.926 1.00 96.38 86 ARG A N 1
ATOM 672 C CA . ARG A 1 86 ? 0.562 -4.810 -13.578 1.00 96.38 86 ARG A CA 1
ATOM 673 C C . ARG A 1 86 ? 0.468 -4.559 -15.089 1.00 96.38 86 ARG A C 1
ATOM 675 O O . ARG A 1 86 ? 1.423 -4.058 -15.686 1.00 96.38 86 ARG A O 1
ATOM 682 N N . SER A 1 87 ? -0.652 -4.913 -15.717 1.00 96.88 87 SER A N 1
ATOM 683 C CA . SER A 1 87 ? -0.874 -4.730 -17.152 1.00 96.88 87 SER A CA 1
ATOM 684 C C . SER A 1 87 ? -1.073 -3.262 -17.558 1.00 96.88 87 SER A C 1
ATOM 686 O O . SER A 1 87 ? -0.873 -2.928 -18.726 1.00 96.88 87 SER A O 1
ATOM 688 N N . ALA A 1 88 ? -1.353 -2.366 -16.600 1.00 95.88 88 ALA A N 1
ATOM 689 C CA . ALA A 1 88 ? -1.474 -0.927 -16.838 1.00 95.88 88 ALA A CA 1
ATOM 690 C C . ALA A 1 88 ? -0.142 -0.267 -17.254 1.00 95.88 88 ALA A C 1
ATOM 692 O O . ALA A 1 88 ? -0.117 0.824 -17.832 1.00 95.88 88 ALA A O 1
ATOM 693 N N . PHE A 1 89 ? 0.993 -0.925 -16.996 1.00 94.81 89 PHE A N 1
ATOM 694 C CA . PHE A 1 89 ? 2.315 -0.413 -17.344 1.00 94.81 89 PHE A CA 1
ATOM 695 C C . PHE A 1 89 ? 2.724 -0.789 -18.771 1.00 94.81 89 PHE A C 1
ATOM 697 O O . PHE A 1 89 ? 2.550 -1.917 -19.216 1.00 94.81 89 PHE A O 1
ATOM 704 N N . LYS A 1 90 ? 3.413 0.127 -19.468 1.00 94.31 90 LYS A N 1
ATOM 705 C CA . LYS A 1 90 ? 3.964 -0.124 -20.819 1.00 94.31 90 LYS A CA 1
ATOM 706 C C . LYS A 1 90 ? 4.931 -1.313 -20.883 1.00 94.31 90 LYS A C 1
ATOM 708 O O . LYS A 1 90 ? 5.082 -1.920 -21.937 1.00 94.31 90 LYS A O 1
ATOM 713 N N . ALA A 1 91 ? 5.618 -1.611 -19.781 1.00 95.06 91 ALA A N 1
ATOM 714 C CA . ALA A 1 91 ? 6.541 -2.735 -19.664 1.00 95.06 91 ALA A CA 1
ATOM 715 C C . ALA A 1 91 ? 6.231 -3.543 -18.387 1.00 95.06 91 ALA A C 1
ATOM 717 O O . ALA A 1 91 ? 6.958 -3.403 -17.403 1.00 95.06 91 ALA A O 1
ATOM 718 N N . PRO A 1 92 ? 5.187 -4.398 -18.387 1.00 95.69 92 PRO A N 1
ATOM 719 C CA . PRO A 1 92 ? 4.738 -5.132 -17.195 1.00 95.69 92 PRO A CA 1
ATOM 720 C C . PRO A 1 92 ? 5.812 -6.033 -16.574 1.00 95.69 92 PRO A C 1
ATOM 722 O O . PRO A 1 92 ? 5.832 -6.257 -15.372 1.00 95.69 92 PRO A O 1
ATOM 725 N N . ALA A 1 93 ? 6.740 -6.554 -17.381 1.00 96.38 93 ALA A N 1
ATOM 726 C CA . ALA A 1 93 ? 7.855 -7.364 -16.885 1.00 96.38 93 ALA A CA 1
ATOM 727 C C . ALA A 1 93 ? 8.922 -6.540 -16.136 1.00 96.38 93 ALA A C 1
ATOM 729 O O . ALA A 1 93 ? 9.750 -7.109 -15.432 1.00 96.38 93 ALA A O 1
ATOM 730 N N . ASN A 1 94 ? 8.914 -5.211 -16.281 1.00 96.19 94 ASN A N 1
ATOM 731 C CA . ASN A 1 94 ? 9.864 -4.297 -15.652 1.00 96.19 94 ASN A CA 1
ATOM 732 C C . ASN A 1 94 ? 9.215 -3.499 -14.507 1.00 96.19 94 ASN A C 1
ATOM 734 O O . ASN A 1 94 ? 9.363 -2.276 -14.406 1.00 96.19 94 ASN A O 1
ATOM 738 N N . THR A 1 95 ? 8.484 -4.207 -13.650 1.00 96.06 95 THR A N 1
ATOM 739 C CA . THR A 1 95 ? 7.837 -3.655 -12.457 1.00 96.06 95 THR A CA 1
ATOM 740 C C . THR A 1 95 ? 8.283 -4.392 -11.200 1.00 96.06 95 THR A C 1
ATOM 742 O O . THR A 1 95 ? 8.606 -5.578 -11.265 1.00 96.06 95 THR A O 1
ATOM 745 N N . PHE A 1 96 ? 8.211 -3.729 -10.052 1.00 94.19 96 PHE A N 1
ATOM 746 C CA . PHE A 1 96 ? 8.184 -4.378 -8.738 1.00 94.19 96 PHE A CA 1
ATOM 747 C C . PHE A 1 96 ? 6.817 -4.154 -8.088 1.00 94.19 96 PHE A C 1
ATOM 749 O O . PHE A 1 96 ? 6.021 -3.361 -8.593 1.00 94.19 96 PHE A O 1
ATOM 756 N N . SER A 1 97 ? 6.533 -4.842 -6.985 1.00 95.31 97 SER A N 1
ATOM 757 C CA . SER A 1 97 ? 5.321 -4.609 -6.202 1.00 95.31 97 SER A CA 1
ATOM 758 C C . SER A 1 97 ? 5.621 -4.321 -4.741 1.00 95.31 97 SER A C 1
ATOM 760 O O . SER A 1 97 ? 6.664 -4.697 -4.203 1.00 95.31 97 SER A O 1
ATOM 762 N N . VAL A 1 98 ? 4.675 -3.640 -4.103 1.00 94.75 98 VAL A N 1
ATOM 763 C CA . VAL A 1 98 ? 4.596 -3.500 -2.651 1.00 94.75 98 VAL A CA 1
ATOM 764 C C . VAL A 1 98 ? 3.267 -4.098 -2.220 1.00 94.75 98 VAL A C 1
ATOM 766 O O . VAL A 1 98 ? 2.219 -3.730 -2.750 1.00 94.75 98 VAL A O 1
ATOM 769 N N . THR A 1 99 ? 3.321 -5.026 -1.266 1.00 95.00 99 THR A N 1
ATOM 770 C CA . THR A 1 99 ? 2.138 -5.716 -0.744 1.00 95.00 99 THR A CA 1
ATOM 771 C C . THR A 1 99 ? 1.897 -5.334 0.711 1.00 95.00 99 THR A C 1
ATOM 773 O O . THR A 1 99 ? 2.772 -5.519 1.556 1.00 95.00 99 THR A O 1
ATOM 776 N N . PHE A 1 100 ? 0.690 -4.869 1.016 1.00 94.19 100 PHE A N 1
ATOM 777 C CA . PHE A 1 100 ? 0.162 -4.790 2.375 1.00 94.19 100 PHE A CA 1
ATOM 778 C C . PHE A 1 100 ? -0.598 -6.067 2.680 1.00 94.19 100 PHE A C 1
ATOM 780 O O . PHE A 1 100 ? -1.379 -6.539 1.861 1.00 94.19 100 PHE A O 1
ATOM 787 N N . THR A 1 101 ? -0.372 -6.632 3.859 1.00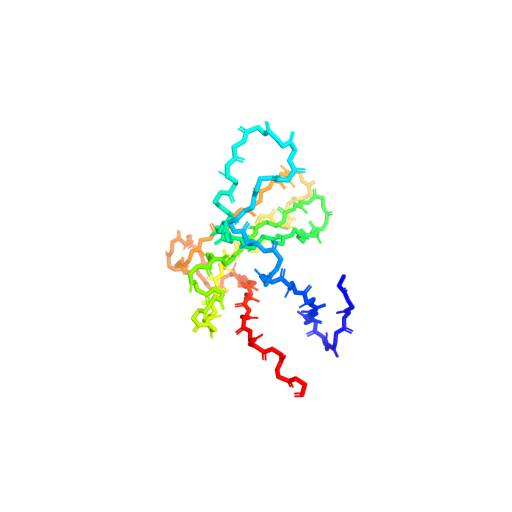 92.56 101 THR A N 1
ATOM 788 C CA . THR A 1 101 ? -1.142 -7.768 4.368 1.00 92.56 101 THR A CA 1
ATOM 789 C C . THR A 1 101 ? -1.651 -7.402 5.748 1.00 92.56 101 THR A C 1
ATOM 791 O O . THR A 1 101 ? -0.843 -7.147 6.642 1.00 92.56 101 THR A O 1
ATOM 794 N N . ALA A 1 102 ? -2.969 -7.387 5.918 1.00 91.69 102 ALA A N 1
ATOM 795 C CA . ALA A 1 102 ? -3.589 -7.222 7.221 1.00 91.69 102 ALA A CA 1
ATOM 796 C C . ALA A 1 102 ? -3.841 -8.589 7.858 1.00 91.69 102 ALA A C 1
ATOM 798 O O . ALA A 1 102 ? -4.247 -9.537 7.186 1.00 91.69 102 ALA A O 1
ATOM 799 N N . ARG A 1 103 ? -3.563 -8.697 9.157 1.00 88.88 103 ARG A N 1
ATOM 800 C CA . ARG A 1 103 ? -3.859 -9.878 9.970 1.00 88.88 103 ARG A CA 1
ATOM 801 C C . ARG A 1 103 ? -4.253 -9.410 11.359 1.00 88.88 103 ARG A C 1
ATOM 803 O O . ARG A 1 103 ? -3.582 -8.536 11.906 1.00 88.88 103 ARG A O 1
ATOM 810 N N . GLU A 1 104 ? -5.286 -10.018 11.920 1.00 84.94 104 GLU A N 1
ATOM 811 C CA . GLU A 1 104 ? -5.571 -9.902 13.344 1.00 84.94 104 GLU A CA 1
ATOM 812 C C . GLU A 1 104 ? -4.401 -10.466 14.158 1.00 84.94 104 GLU A C 1
ATOM 814 O O . GLU A 1 104 ? -3.848 -11.526 13.845 1.00 84.94 104 GLU A O 1
ATOM 819 N N . ASN A 1 105 ? -4.012 -9.733 15.198 1.00 77.50 105 ASN A N 1
ATOM 820 C CA . ASN A 1 105 ? -3.043 -10.194 16.178 1.00 77.50 105 ASN A CA 1
ATOM 821 C C . ASN A 1 105 ? -3.818 -10.748 17.378 1.00 77.50 105 ASN A C 1
ATOM 823 O O . ASN A 1 105 ? -4.149 -10.004 18.297 1.00 77.50 105 ASN A O 1
ATOM 827 N N . PHE A 1 106 ? -4.159 -12.037 17.342 1.00 60.59 106 PHE A N 1
ATOM 828 C CA . PHE A 1 106 ? -4.672 -12.725 18.525 1.00 60.59 106 PHE A CA 1
ATOM 829 C C . PHE A 1 106 ? -3.497 -12.976 19.473 1.00 60.59 106 PHE A C 1
ATOM 831 O O . PHE A 1 106 ? -2.593 -13.743 19.133 1.00 60.59 106 PHE A O 1
ATOM 838 N N . GLN A 1 107 ? -3.491 -12.300 20.623 1.00 49.44 107 GLN A N 1
ATOM 839 C CA . GLN A 1 107 ? -2.684 -12.728 21.768 1.00 49.44 107 GLN A CA 1
ATOM 840 C C . GLN A 1 107 ? -3.278 -13.989 22.394 1.00 49.44 107 GLN A C 1
ATOM 842 O O . GLN A 1 107 ? -4.526 -14.080 22.463 1.00 49.44 107 GLN A O 1
#

pLDDT: mean 87.62, std 8.11, range [49.44, 96.88]

Secondary structure (DSSP, 8-state):
--EEETTEE------TT---B-TTSS--B-----EEEEEEEETTEEEEEEEEHHHHHTT-EEEEEEETHHHH-TT--SEE--BS-GGGSSSGGGEEEEEEE------

Foldseek 3Di:
DDDPDVVDDDDDDDQVVQDQDPPDVPHTRRGAQAWDKDWDDQQQEIEIEIGGRVCLVVQHKQKFKDAPVLRVDNPRYYYDDGHSDLVVDPCSVRIDMDMDTHDDDDD